Protein AF-A0A6N4ST85-F1 (afdb_monomer_lite)

pLDDT: mean 82.93, std 18.34, range [25.67, 97.38]

Structure (mmCIF, N/CA/C/O backbone):
data_AF-A0A6N4ST85-F1
#
_entry.id   AF-A0A6N4ST85-F1
#
loop_
_atom_site.group_PDB
_atom_site.id
_atom_site.type_symbol
_atom_site.label_atom_id
_atom_site.label_alt_id
_atom_site.label_comp_id
_atom_site.label_asym_id
_atom_site.label_entity_id
_atom_site.label_seq_id
_atom_site.pdbx_PDB_ins_code
_atom_site.Cartn_x
_atom_site.Cartn_y
_atom_site.Cartn_z
_atom_site.occupancy
_atom_site.B_iso_or_equiv
_atom_site.auth_seq_id
_atom_site.auth_comp_id
_atom_site.auth_asym_id
_atom_site.auth_atom_id
_atom_site.pdbx_PDB_model_num
ATOM 1 N N . MET A 1 1 ? -12.600 -30.323 26.481 1.00 33.72 1 MET A N 1
ATOM 2 C CA . MET A 1 1 ? -11.666 -29.349 25.876 1.00 33.72 1 MET A CA 1
ATOM 3 C C . MET A 1 1 ? -12.163 -29.062 24.461 1.00 33.72 1 MET A C 1
ATOM 5 O O . MET A 1 1 ? -12.040 -29.925 23.605 1.00 33.72 1 MET A O 1
ATOM 9 N N . ARG A 1 2 ? -12.887 -27.956 24.243 1.00 25.67 2 ARG A N 1
ATOM 10 C CA . ARG A 1 2 ? -13.427 -27.593 22.919 1.00 25.67 2 ARG A CA 1
ATOM 11 C C . ARG A 1 2 ? -12.469 -26.594 22.277 1.00 25.67 2 ARG A C 1
ATOM 13 O O . ARG A 1 2 ? -12.297 -25.498 22.798 1.00 25.67 2 ARG A O 1
ATOM 20 N N . LEU A 1 3 ? -11.831 -27.007 21.186 1.00 27.95 3 LEU A N 1
ATOM 21 C CA . LEU A 1 3 ? -11.055 -26.135 20.311 1.00 27.95 3 LEU A CA 1
ATOM 22 C C . LEU A 1 3 ? -12.031 -25.174 19.626 1.00 27.95 3 LEU A C 1
ATOM 24 O O . LEU A 1 3 ? -12.864 -25.598 18.827 1.00 27.95 3 LEU A O 1
ATOM 28 N N . PHE A 1 4 ? -11.956 -23.887 19.959 1.00 30.92 4 PHE A N 1
ATOM 29 C CA . PHE A 1 4 ? -12.611 -22.849 19.174 1.00 30.92 4 PHE A CA 1
ATOM 30 C C . PHE A 1 4 ? -11.820 -22.668 17.878 1.00 30.92 4 PHE A C 1
ATOM 32 O O . PHE A 1 4 ? -10.761 -22.046 17.865 1.00 30.92 4 PHE A O 1
ATOM 39 N N . SER A 1 5 ? -12.332 -23.214 16.776 1.00 32.34 5 SER A N 1
ATOM 40 C CA . SER A 1 5 ? -11.943 -22.756 15.446 1.00 32.34 5 SER A CA 1
ATOM 41 C C . SER A 1 5 ? -12.609 -21.400 15.203 1.00 32.34 5 SER A C 1
ATOM 43 O O . SER A 1 5 ? -13.803 -21.336 14.898 1.00 32.34 5 SER A O 1
ATOM 45 N N . ILE A 1 6 ? -11.859 -20.307 15.339 1.00 33.91 6 ILE A N 1
ATOM 46 C CA . ILE A 1 6 ? -12.287 -19.001 14.824 1.00 33.91 6 ILE A CA 1
ATOM 47 C C . ILE A 1 6 ? -12.145 -19.066 13.299 1.00 33.91 6 ILE A C 1
ATOM 49 O O . ILE A 1 6 ? -11.073 -18.882 12.724 1.00 33.91 6 ILE A O 1
ATOM 53 N N . GLY A 1 7 ? -13.246 -19.438 12.651 1.00 33.66 7 GLY A N 1
ATOM 54 C CA . GLY A 1 7 ? -13.366 -19.558 11.207 1.00 33.66 7 GLY A CA 1
ATOM 55 C C . GLY A 1 7 ? -13.320 -18.201 10.506 1.00 33.66 7 GLY A C 1
ATOM 56 O O . GLY A 1 7 ? -14.289 -17.452 10.505 1.00 33.66 7 GLY A O 1
ATOM 57 N N . SER A 1 8 ? -12.177 -17.933 9.875 1.00 46.97 8 SER A N 1
ATOM 58 C CA . SER A 1 8 ? -12.033 -17.605 8.448 1.00 46.97 8 SER A CA 1
ATOM 59 C C . SER A 1 8 ? -13.046 -16.659 7.776 1.00 46.97 8 SER A C 1
ATOM 61 O O . SER A 1 8 ? -14.150 -17.062 7.405 1.00 46.97 8 SER A O 1
ATOM 63 N N . LYS A 1 9 ? -12.550 -15.485 7.361 1.00 40.75 9 LYS A N 1
ATOM 64 C CA . LYS A 1 9 ? -12.702 -15.005 5.972 1.00 40.75 9 LYS A CA 1
ATOM 65 C C . LYS A 1 9 ? -11.613 -13.974 5.643 1.00 40.75 9 LYS A C 1
ATOM 67 O O . LYS A 1 9 ? -11.819 -12.770 5.763 1.00 40.75 9 LYS A O 1
ATOM 72 N N . GLN A 1 10 ? -10.447 -14.468 5.215 1.00 42.53 10 GLN A N 1
ATOM 73 C CA . GLN A 1 10 ? -9.440 -13.666 4.511 1.00 42.53 10 GLN A CA 1
ATOM 74 C C . GLN A 1 10 ? -10.113 -12.991 3.308 1.00 42.53 10 GLN A C 1
ATOM 76 O O . GLN A 1 10 ? -10.527 -13.665 2.361 1.00 42.53 10 GLN A O 1
ATOM 81 N N . LYS A 1 11 ? -1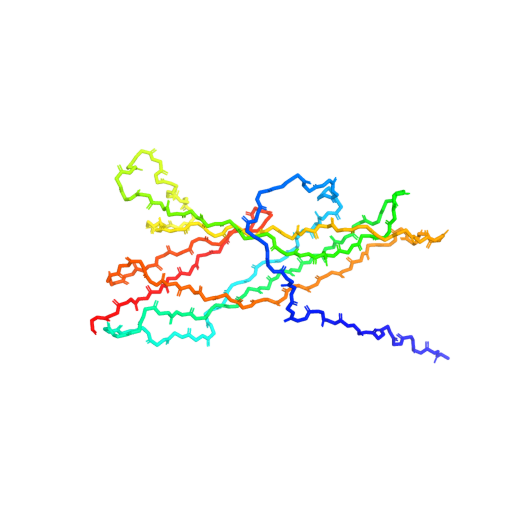0.267 -11.665 3.342 1.00 49.28 11 LYS A N 1
ATOM 82 C CA . LYS A 1 11 ? -10.736 -10.902 2.181 1.00 49.28 11 LYS A CA 1
ATOM 83 C C . LYS A 1 11 ? -9.558 -10.702 1.231 1.00 49.28 11 LYS A C 1
ATOM 85 O O . LYS A 1 11 ? -8.684 -9.883 1.477 1.00 49.28 11 LYS A O 1
ATOM 90 N N . LYS A 1 12 ? -9.561 -11.476 0.146 1.00 62.84 12 LYS A N 1
ATOM 91 C CA . LYS A 1 12 ? -8.473 -11.591 -0.838 1.00 62.84 12 LYS A CA 1
ATOM 92 C C . LYS A 1 12 ? -8.505 -10.583 -1.998 1.00 62.84 12 LYS A C 1
ATOM 94 O O . LYS A 1 12 ? -7.790 -10.802 -2.958 1.00 62.84 12 LYS A O 1
ATOM 99 N N . ASN A 1 13 ? -9.341 -9.547 -1.941 1.00 75.56 13 ASN A N 1
ATOM 100 C CA . ASN A 1 13 ? -9.349 -8.406 -2.868 1.00 75.56 13 ASN A CA 1
ATOM 101 C C . ASN A 1 13 ? -10.312 -7.356 -2.302 1.00 75.56 13 ASN A C 1
ATOM 103 O O . ASN A 1 13 ? -11.532 -7.529 -2.362 1.00 75.56 13 ASN A O 1
ATOM 107 N N . LEU A 1 14 ? -9.785 -6.300 -1.687 1.00 87.69 14 LEU A N 1
ATOM 108 C CA . LEU A 1 14 ? -10.599 -5.167 -1.249 1.00 87.69 14 LEU A CA 1
ATOM 109 C C . LEU A 1 14 ? -10.812 -4.186 -2.404 1.00 87.69 14 LEU A C 1
ATOM 111 O O . LEU A 1 14 ? -9.909 -4.020 -3.228 1.00 87.69 14 LEU A O 1
ATOM 115 N N . PRO A 1 15 ? -11.969 -3.502 -2.462 1.00 91.38 15 PRO A N 1
ATOM 116 C CA . PRO A 1 15 ? -12.195 -2.484 -3.474 1.00 91.38 15 PRO A CA 1
ATOM 117 C C . PRO A 1 15 ? -11.134 -1.386 -3.364 1.00 91.38 15 PRO A C 1
ATOM 119 O O . PRO A 1 15 ? -10.788 -0.942 -2.265 1.00 91.38 15 PRO A O 1
ATOM 122 N N . VAL A 1 16 ? -10.631 -0.960 -4.520 1.00 89.31 16 VAL A N 1
ATOM 123 C CA . VAL A 1 16 ? -9.684 0.147 -4.642 1.00 89.31 16 VAL A CA 1
ATOM 124 C C . VAL A 1 16 ? -10.445 1.413 -5.013 1.00 89.31 16 VAL A C 1
ATOM 126 O O . VAL A 1 16 ? -11.315 1.389 -5.883 1.00 89.31 16 VAL A O 1
ATOM 129 N N . VAL A 1 17 ? -10.122 2.520 -4.352 1.00 92.88 17 VAL A N 1
ATOM 130 C CA . VAL A 1 17 ? -10.679 3.841 -4.653 1.00 92.88 17 VAL A CA 1
ATOM 131 C C . VAL A 1 17 ? -9.560 4.833 -4.954 1.00 92.88 17 VAL A C 1
ATOM 133 O O . VAL A 1 17 ? -8.530 4.826 -4.293 1.00 92.88 17 VAL A O 1
ATOM 136 N N . TYR A 1 18 ? -9.786 5.713 -5.926 1.00 90.44 18 TYR A N 1
ATOM 137 C CA . TYR A 1 18 ? -8.840 6.770 -6.327 1.00 90.44 18 TYR A CA 1
ATOM 138 C C . TYR A 1 18 ? -9.346 8.176 -5.968 1.00 90.44 18 TYR A C 1
ATOM 140 O O . TYR A 1 18 ? -8.756 9.186 -6.338 1.00 90.44 18 TYR A O 1
ATOM 148 N N . LYS A 1 19 ? -10.506 8.254 -5.304 1.00 88.06 19 LYS A N 1
ATOM 149 C CA . LYS A 1 19 ? -11.128 9.522 -4.924 1.00 88.06 19 LYS A CA 1
ATOM 150 C C . LYS A 1 19 ? -10.487 10.049 -3.647 1.00 88.06 19 LYS A C 1
ATOM 152 O O . LYS A 1 19 ? -10.444 9.333 -2.648 1.00 88.06 19 LYS A O 1
ATOM 157 N N . LEU A 1 20 ? -10.114 11.325 -3.668 1.00 80.69 20 LEU A N 1
ATOM 158 C CA . LEU A 1 20 ? -9.741 12.061 -2.466 1.00 80.69 20 LEU A CA 1
ATOM 159 C C . LEU A 1 20 ? -10.910 12.074 -1.475 1.00 80.69 20 LEU A C 1
ATOM 161 O O . LEU A 1 20 ? -12.070 12.226 -1.863 1.00 80.69 20 LEU A O 1
ATOM 165 N N . GLY A 1 21 ? -10.601 11.929 -0.191 1.00 77.38 21 GLY A N 1
ATOM 166 C CA . GLY A 1 21 ? -11.608 11.923 0.858 1.00 77.38 21 GLY A CA 1
ATOM 167 C C . GLY A 1 21 ? -11.002 12.035 2.247 1.00 77.38 21 GLY A C 1
ATOM 168 O O . GLY A 1 21 ? -9.834 11.710 2.467 1.00 77.38 21 GLY A O 1
ATOM 169 N N . TRP A 1 22 ? -11.820 12.505 3.189 1.00 77.81 22 TRP A N 1
ATOM 170 C CA . TRP A 1 22 ? -11.472 12.527 4.602 1.00 77.81 22 TRP A CA 1
ATOM 171 C C . TRP A 1 22 ? -11.922 11.221 5.256 1.00 77.81 22 TRP A C 1
ATOM 173 O O . TRP A 1 22 ? -13.115 10.955 5.398 1.00 77.81 22 TRP A O 1
ATOM 183 N N . TRP A 1 23 ? -10.969 10.387 5.661 1.00 87.62 23 TRP A N 1
ATOM 184 C CA . TRP A 1 23 ? -11.260 9.098 6.286 1.00 87.62 23 TRP A CA 1
ATOM 185 C C . TRP A 1 23 ? -11.309 9.263 7.811 1.00 87.62 23 TRP A C 1
ATOM 187 O O . TRP A 1 23 ? -10.276 9.336 8.474 1.00 87.62 23 TRP A O 1
ATOM 197 N N . ALA A 1 24 ? -12.514 9.350 8.378 1.00 82.25 24 ALA A N 1
ATOM 198 C CA . ALA A 1 24 ? -12.729 9.778 9.766 1.00 82.25 24 ALA A CA 1
ATOM 199 C C . ALA A 1 24 ? -12.138 8.844 10.844 1.00 82.25 24 ALA A C 1
ATOM 201 O O . ALA A 1 24 ? -11.848 9.291 11.952 1.00 82.25 24 ALA A O 1
ATOM 202 N N . HIS A 1 25 ? -11.924 7.564 10.530 1.00 89.50 25 HIS A N 1
ATOM 203 C CA . HIS A 1 25 ? -11.612 6.526 11.525 1.00 89.50 25 HIS A CA 1
ATOM 204 C C . HIS A 1 25 ? -10.181 5.979 11.439 1.00 89.50 25 HIS A C 1
ATOM 206 O O . HIS A 1 25 ? -9.869 4.943 12.018 1.00 89.50 25 HIS A O 1
ATOM 212 N N . GLN A 1 26 ? -9.277 6.684 10.753 1.00 89.81 26 GLN A N 1
ATOM 213 C CA . GLN A 1 26 ? -7.907 6.201 10.525 1.00 89.81 26 GLN A CA 1
ATOM 214 C C . GLN A 1 26 ? -7.059 6.072 11.788 1.00 89.81 26 GLN A C 1
ATOM 216 O O . GLN A 1 26 ? -6.096 5.316 11.802 1.00 89.81 26 GLN A O 1
ATOM 221 N N . LYS A 1 27 ? -7.431 6.754 12.875 1.00 90.56 27 LYS A N 1
ATOM 222 C CA . LYS A 1 27 ? -6.747 6.615 14.170 1.00 90.56 27 LYS A CA 1
ATOM 223 C C . LYS A 1 27 ? -6.865 5.206 14.766 1.00 90.56 27 LYS A C 1
ATOM 225 O O . LYS A 1 27 ? -6.085 4.865 15.644 1.00 90.56 27 LYS A O 1
ATOM 230 N N . MET A 1 28 ? -7.825 4.402 14.300 1.00 92.44 28 MET A N 1
ATOM 231 C CA . MET A 1 28 ? -8.013 3.013 14.730 1.00 92.44 28 MET A CA 1
ATOM 232 C C . MET A 1 28 ? -7.095 2.030 13.998 1.00 92.44 28 MET A C 1
ATOM 234 O O . MET A 1 28 ? -7.095 0.851 14.340 1.00 92.44 28 MET A O 1
ATOM 238 N N . LEU A 1 29 ? -6.372 2.480 12.969 1.00 94.94 29 LEU A N 1
ATOM 239 C CA . LEU A 1 29 ? -5.552 1.643 12.103 1.00 94.94 29 LEU A CA 1
ATOM 240 C C . LEU A 1 29 ? -4.099 1.620 12.576 1.00 94.94 29 LEU A C 1
ATOM 242 O O . LEU A 1 29 ? -3.431 2.650 12.609 1.00 94.94 29 LEU A O 1
ATOM 246 N N . GLU A 1 30 ? -3.584 0.423 12.822 1.00 95.69 30 GLU A N 1
ATOM 247 C CA . GLU A 1 30 ? -2.160 0.175 13.019 1.00 95.69 30 GLU A CA 1
ATOM 248 C C . GLU A 1 30 ? -1.679 -0.785 11.927 1.00 95.69 30 GLU A C 1
ATOM 250 O O . GLU A 1 30 ? -2.172 -1.906 11.824 1.00 95.69 30 GLU A O 1
ATOM 255 N N . VAL A 1 31 ? -0.732 -0.359 11.090 1.00 96.62 31 VAL A N 1
ATOM 256 C CA . VAL A 1 31 ? -0.112 -1.229 10.077 1.00 96.62 31 VAL A CA 1
ATOM 257 C C . VAL A 1 31 ? 1.174 -1.802 10.656 1.00 96.62 31 VAL A C 1
ATOM 259 O O . VAL A 1 31 ? 2.069 -1.049 11.028 1.00 96.62 31 VAL A O 1
ATOM 262 N N . SER A 1 32 ? 1.275 -3.128 10.701 1.00 96.44 32 SER A N 1
ATOM 263 C CA . SER A 1 32 ? 2.448 -3.835 11.222 1.00 96.44 32 SER A CA 1
ATOM 264 C C . SER A 1 32 ? 3.379 -4.327 10.118 1.00 96.44 32 SER A C 1
ATOM 266 O O . SER A 1 32 ? 4.591 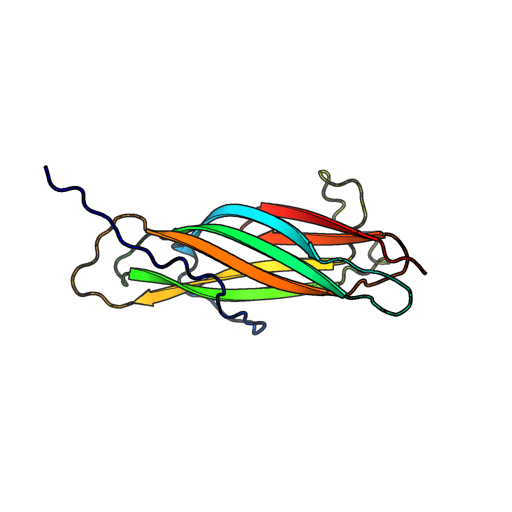-4.375 10.315 1.00 96.44 32 SER A O 1
ATOM 268 N N . SER A 1 33 ? 2.840 -4.682 8.947 1.00 97.06 33 SER A N 1
ATOM 269 C CA . SER A 1 33 ? 3.655 -5.111 7.814 1.00 97.06 33 SER A CA 1
ATOM 270 C C . SER A 1 33 ? 3.121 -4.616 6.478 1.00 97.06 33 SER A C 1
ATOM 272 O O . SER A 1 33 ? 1.915 -4.459 6.263 1.00 97.06 33 SER A O 1
ATOM 274 N N . PHE A 1 34 ? 4.065 -4.376 5.571 1.00 97.38 34 PHE A N 1
ATOM 275 C CA . PHE A 1 34 ? 3.790 -4.003 4.199 1.00 97.38 34 PHE A CA 1
ATOM 276 C C . PHE A 1 34 ? 4.798 -4.661 3.256 1.00 97.38 34 PHE A C 1
ATOM 278 O O . PHE A 1 34 ? 6.015 -4.482 3.385 1.00 97.38 34 PHE A O 1
ATOM 285 N N . GLU A 1 35 ? 4.275 -5.432 2.310 1.00 97.12 35 GLU A N 1
ATOM 286 C CA . GLU A 1 35 ? 5.040 -6.192 1.327 1.00 97.12 35 GLU A CA 1
ATOM 287 C C . GLU A 1 35 ? 4.524 -5.900 -0.078 1.00 97.12 35 GLU A C 1
ATOM 289 O O . GLU A 1 35 ? 3.323 -5.722 -0.292 1.00 97.12 35 GLU A O 1
ATOM 294 N N . VAL A 1 36 ? 5.446 -5.866 -1.037 1.00 96.88 36 VAL A N 1
ATOM 295 C CA . VAL A 1 36 ? 5.153 -5.681 -2.458 1.00 96.88 36 VAL A CA 1
ATOM 296 C C . VAL A 1 36 ? 5.973 -6.695 -3.236 1.00 96.88 36 VAL A C 1
ATOM 298 O O . VAL A 1 36 ? 7.172 -6.843 -3.008 1.00 96.88 36 VAL A O 1
ATOM 301 N N . THR A 1 37 ? 5.329 -7.406 -4.152 1.00 97.12 37 THR A N 1
ATOM 302 C CA . THR A 1 37 ? 5.952 -8.458 -4.954 1.00 97.12 37 THR A CA 1
ATOM 303 C C . THR A 1 37 ? 5.515 -8.323 -6.403 1.00 97.12 37 THR A C 1
ATOM 305 O O . THR A 1 37 ? 4.334 -8.138 -6.692 1.00 97.12 37 THR A O 1
ATOM 308 N N . VAL A 1 38 ? 6.457 -8.450 -7.333 1.00 96.19 38 VAL A N 1
ATOM 309 C CA . VAL A 1 38 ? 6.146 -8.552 -8.762 1.00 96.19 38 VAL A CA 1
ATOM 310 C C . VAL A 1 38 ? 5.697 -9.984 -9.039 1.00 96.19 38 VAL A C 1
ATOM 312 O O . VAL A 1 38 ? 6.488 -10.911 -8.896 1.00 96.19 38 VAL A O 1
ATOM 315 N N . ILE A 1 39 ? 4.427 -10.179 -9.399 1.00 95.19 39 ILE A N 1
ATOM 316 C CA . ILE A 1 39 ? 3.862 -11.523 -9.621 1.00 95.19 39 ILE A CA 1
ATOM 317 C C . ILE A 1 39 ? 3.823 -11.911 -11.099 1.00 95.19 39 ILE A C 1
ATOM 319 O O . ILE A 1 39 ? 3.855 -13.095 -11.425 1.00 95.19 39 ILE A O 1
ATOM 323 N N . LYS A 1 40 ? 3.784 -10.929 -12.005 1.00 91.88 40 LYS A N 1
ATOM 324 C CA . LYS A 1 40 ? 3.911 -11.145 -13.448 1.00 91.88 40 LYS A CA 1
ATOM 325 C C . LYS A 1 40 ? 4.603 -9.947 -14.080 1.00 91.88 40 LYS A C 1
ATOM 327 O O . LYS A 1 40 ? 4.155 -8.820 -13.917 1.00 91.88 40 LYS A O 1
ATOM 332 N N . SER A 1 41 ? 5.665 -10.193 -14.833 1.00 89.88 41 SER A N 1
ATOM 333 C CA . SER A 1 41 ? 6.365 -9.168 -15.604 1.00 89.88 41 SER A CA 1
ATOM 334 C C . SER A 1 41 ? 6.854 -9.806 -16.897 1.00 89.88 41 SER A C 1
ATOM 336 O O . SER A 1 41 ? 7.640 -10.747 -16.862 1.00 89.88 41 SER A O 1
ATOM 338 N N . GLN A 1 42 ? 6.332 -9.344 -18.030 1.00 86.56 42 GLN A N 1
ATOM 339 C CA . GLN A 1 42 ? 6.744 -9.780 -19.371 1.00 86.56 42 GLN A CA 1
ATOM 340 C C . GLN A 1 42 ? 7.016 -8.541 -20.221 1.00 86.56 42 GLN A C 1
ATOM 342 O O . GLN A 1 42 ? 6.415 -8.360 -21.279 1.00 86.56 42 GLN A O 1
ATOM 347 N N . LEU A 1 43 ? 7.842 -7.646 -19.685 1.00 89.06 43 LEU A N 1
ATOM 348 C CA . LEU A 1 43 ? 8.126 -6.355 -20.292 1.00 89.06 43 LEU A CA 1
ATOM 349 C C . LEU A 1 43 ? 8.984 -6.530 -21.548 1.00 89.06 43 LEU A C 1
ATOM 351 O O . LEU A 1 43 ? 10.017 -7.191 -21.506 1.00 89.06 43 LEU A O 1
ATOM 355 N N . ASN A 1 44 ? 8.522 -5.970 -22.661 1.00 88.38 44 ASN A N 1
ATOM 356 C CA . ASN A 1 44 ? 9.183 -5.975 -23.968 1.00 88.38 44 ASN A CA 1
ATOM 357 C C . ASN A 1 44 ? 8.625 -4.832 -24.833 1.00 88.38 44 ASN A C 1
ATOM 359 O O . ASN A 1 44 ? 7.743 -4.101 -24.380 1.00 88.38 44 ASN A O 1
ATOM 363 N N . LEU A 1 45 ? 9.066 -4.715 -26.092 1.00 85.50 45 LEU A N 1
ATOM 364 C CA . LEU A 1 45 ? 8.609 -3.675 -27.024 1.00 85.50 45 LEU A CA 1
ATOM 365 C C . LEU A 1 45 ? 7.091 -3.437 -27.040 1.00 85.50 45 LEU A C 1
ATOM 367 O O . LEU A 1 45 ? 6.642 -2.299 -27.140 1.00 85.50 45 LEU A O 1
ATOM 371 N N . LEU A 1 46 ? 6.311 -4.519 -26.976 1.00 89.00 46 LEU A N 1
ATOM 372 C CA . LEU A 1 46 ? 4.861 -4.525 -27.168 1.00 89.00 46 LEU A CA 1
ATOM 373 C C . LEU A 1 46 ? 4.082 -4.625 -25.852 1.00 89.00 46 LEU A C 1
ATOM 375 O O . LEU A 1 46 ? 2.869 -4.421 -25.843 1.00 89.00 46 LEU A O 1
ATOM 379 N N . ASN A 1 47 ? 4.753 -4.937 -24.742 1.00 88.75 47 ASN A N 1
ATOM 380 C CA . ASN A 1 47 ? 4.134 -5.057 -23.431 1.00 88.75 47 ASN A CA 1
ATOM 381 C C . ASN A 1 47 ? 4.885 -4.221 -22.394 1.00 88.75 47 ASN A C 1
ATOM 383 O O . ASN A 1 47 ? 6.022 -4.520 -22.042 1.00 88.75 47 ASN A O 1
ATOM 387 N N . SER A 1 48 ? 4.208 -3.206 -21.864 1.00 91.75 48 SER A N 1
ATOM 388 C CA . SER A 1 48 ? 4.713 -2.341 -20.795 1.00 91.75 48 SER A CA 1
ATOM 389 C C . SER A 1 48 ? 4.023 -2.577 -19.451 1.00 91.75 48 SER A C 1
ATOM 391 O O . SER A 1 48 ? 4.210 -1.787 -18.531 1.00 91.75 48 SER A O 1
ATOM 393 N N . ILE A 1 49 ? 3.200 -3.625 -19.324 1.00 94.69 49 ILE A N 1
ATOM 394 C CA . ILE A 1 49 ? 2.406 -3.888 -18.121 1.00 94.69 49 ILE A CA 1
ATOM 395 C C . ILE A 1 49 ? 3.036 -5.013 -17.302 1.00 94.69 49 ILE A C 1
ATOM 397 O O . ILE A 1 49 ? 3.260 -6.125 -17.793 1.00 94.69 49 ILE A O 1
ATOM 401 N N . SER A 1 50 ? 3.211 -4.735 -16.015 1.00 94.81 50 SER A N 1
ATOM 402 C CA . SER A 1 50 ? 3.487 -5.729 -14.985 1.00 94.81 50 SER A CA 1
ATOM 403 C C . SER A 1 50 ? 2.324 -5.806 -14.004 1.00 94.81 50 SER A C 1
ATOM 405 O O . SER A 1 50 ? 1.606 -4.834 -13.780 1.00 94.81 50 SER A O 1
ATOM 407 N N . VAL A 1 51 ? 2.146 -6.973 -13.399 1.00 95.44 51 VAL A N 1
ATOM 408 C CA . VAL A 1 51 ? 1.203 -7.188 -12.306 1.00 95.44 51 VAL A CA 1
ATOM 409 C C . VAL A 1 51 ? 2.001 -7.300 -11.022 1.00 95.44 51 VAL A C 1
ATOM 411 O O . VAL A 1 51 ? 2.895 -8.147 -10.890 1.00 95.44 51 VAL A O 1
ATOM 414 N N . ILE A 1 52 ? 1.665 -6.448 -10.067 1.00 95.81 52 ILE A N 1
ATOM 415 C CA . ILE A 1 52 ? 2.231 -6.476 -8.728 1.00 95.81 52 ILE A CA 1
ATOM 416 C C . ILE A 1 52 ? 1.162 -6.906 -7.731 1.00 95.81 52 ILE A C 1
ATOM 418 O O . ILE A 1 52 ? -0.022 -6.623 -7.899 1.00 95.81 52 ILE A O 1
ATOM 422 N N . ARG A 1 53 ? 1.589 -7.588 -6.677 1.00 96.50 53 ARG A N 1
ATOM 423 C CA . ARG A 1 53 ? 0.773 -7.897 -5.510 1.00 96.50 53 ARG A CA 1
ATOM 424 C C . ARG A 1 53 ? 1.315 -7.111 -4.340 1.00 96.50 53 ARG A C 1
ATOM 426 O O . ARG A 1 53 ? 2.524 -7.108 -4.119 1.00 96.50 53 ARG A O 1
ATOM 433 N N . TYR A 1 54 ? 0.427 -6.506 -3.570 1.00 96.56 54 TYR A N 1
ATOM 434 C CA . TYR A 1 54 ? 0.794 -5.965 -2.274 1.00 96.56 54 TYR A CA 1
ATOM 435 C C . TYR A 1 54 ? 0.011 -6.647 -1.160 1.00 96.56 54 TYR A C 1
ATOM 437 O O . TYR A 1 54 ? -1.145 -7.046 -1.337 1.00 96.56 54 TYR A O 1
ATOM 445 N N . VAL A 1 55 ? 0.666 -6.771 -0.009 1.00 97.25 55 VAL A N 1
ATOM 446 C CA . VAL A 1 55 ? 0.093 -7.325 1.213 1.00 97.25 55 VAL A CA 1
ATOM 447 C C . VAL A 1 55 ? 0.264 -6.309 2.333 1.00 97.25 55 VAL A C 1
ATOM 449 O O . VAL A 1 55 ? 1.379 -5.871 2.611 1.00 97.25 55 VAL A O 1
ATOM 452 N N . VAL A 1 56 ? -0.843 -5.927 2.968 1.00 96.94 56 VAL A N 1
ATOM 453 C CA . VAL A 1 56 ? -0.847 -5.055 4.152 1.00 96.94 56 VAL A CA 1
ATOM 454 C C . VAL A 1 56 ? -1.427 -5.841 5.314 1.00 96.94 56 VAL A C 1
ATOM 456 O O . VAL A 1 56 ? -2.538 -6.364 5.201 1.00 96.94 56 VAL A O 1
ATOM 459 N N . LYS A 1 57 ? -0.702 -5.906 6.430 1.00 97.06 57 LYS A N 1
ATOM 460 C CA . LYS A 1 57 ? -1.186 -6.532 7.665 1.00 97.06 57 LYS A CA 1
ATOM 461 C C . LYS A 1 57 ? -1.133 -5.546 8.811 1.00 97.06 57 LYS A C 1
ATOM 463 O O . LYS A 1 57 ? -0.331 -4.609 8.812 1.00 97.06 57 LYS A O 1
ATOM 468 N N . GLY A 1 58 ? -1.992 -5.769 9.790 1.00 96.56 58 GLY A N 1
ATOM 469 C CA . GLY A 1 58 ? -2.057 -4.896 10.941 1.00 96.56 58 GLY A CA 1
ATOM 470 C C . GLY A 1 58 ? -3.204 -5.220 11.871 1.00 96.56 58 GLY A C 1
ATOM 471 O O . GLY A 1 58 ? -3.776 -6.313 11.842 1.00 96.56 58 GLY A O 1
ATOM 472 N N . TRP A 1 59 ? -3.534 -4.227 12.681 1.00 96.38 59 TRP A N 1
ATOM 473 C CA . TRP A 1 59 ? -4.546 -4.301 13.714 1.00 96.38 59 TRP A CA 1
ATOM 474 C C . TRP A 1 59 ? -5.506 -3.126 13.596 1.00 96.38 59 TRP A C 1
ATOM 476 O O . TRP A 1 59 ? -5.131 -2.013 13.226 1.00 96.38 59 TRP A O 1
ATOM 486 N N . LEU A 1 60 ? -6.760 -3.394 13.928 1.00 95.06 60 LEU A N 1
ATOM 487 C CA . LEU A 1 60 ? -7.782 -2.390 14.137 1.00 95.06 60 LEU A CA 1
ATOM 488 C C . LEU A 1 60 ? -8.136 -2.361 15.615 1.00 95.06 60 LEU A C 1
ATOM 490 O O . LEU A 1 60 ? -8.400 -3.406 16.210 1.00 95.06 60 LEU A O 1
ATOM 494 N N . GLN A 1 61 ? -8.140 -1.170 16.199 1.00 93.75 61 GLN A N 1
ATOM 495 C CA . GLN A 1 61 ? -8.535 -0.957 17.585 1.00 93.75 61 GLN A CA 1
ATOM 496 C C . GLN A 1 61 ? -10.001 -0.510 17.627 1.00 93.75 61 GLN A C 1
ATOM 498 O O . GLN A 1 61 ? -10.291 0.596 17.166 1.00 93.75 61 GLN A O 1
ATOM 503 N N . PRO A 1 62 ? -10.926 -1.324 18.169 1.00 90.00 62 PRO A N 1
ATOM 504 C CA . PRO A 1 62 ? -12.294 -0.880 18.386 1.00 90.00 62 PRO A CA 1
ATOM 505 C C . PRO A 1 62 ? -12.353 0.280 19.369 1.00 90.00 62 PRO A C 1
ATOM 507 O O . PRO A 1 62 ? -11.553 0.354 20.310 1.00 90.00 62 PRO A O 1
ATOM 510 N N . ASP A 1 63 ? -13.333 1.154 19.171 1.00 82.81 63 ASP A N 1
ATOM 511 C CA . ASP A 1 63 ? -13.619 2.266 20.067 1.00 82.81 63 ASP A CA 1
ATOM 512 C C . ASP A 1 63 ? -15.117 2.366 20.391 1.00 82.81 63 ASP A C 1
ATOM 514 O O . ASP A 1 63 ? -15.895 1.455 20.110 1.00 82.81 63 ASP A O 1
ATOM 518 N N . SER A 1 64 ? -15.530 3.458 21.040 1.00 81.31 64 SER A N 1
ATOM 519 C CA . SER A 1 64 ? -16.927 3.672 21.433 1.00 81.31 64 SER A CA 1
ATOM 520 C C . SER A 1 64 ? -17.899 3.811 20.260 1.00 81.31 64 SER A C 1
ATOM 522 O O . SER A 1 64 ? -19.104 3.708 20.481 1.00 81.31 64 SER A O 1
ATOM 524 N N . PHE A 1 65 ? -17.419 4.073 19.041 1.00 80.56 65 PHE A N 1
ATOM 525 C CA . PHE A 1 65 ? -18.277 4.279 17.876 1.00 80.56 65 PHE A CA 1
ATOM 526 C C . PHE A 1 65 ? -18.655 2.968 17.183 1.00 80.56 65 PHE A C 1
ATOM 528 O O . PHE A 1 65 ? -19.673 2.933 16.495 1.00 80.56 65 PHE A O 1
ATOM 535 N N . GLY A 1 66 ? -17.901 1.882 17.379 1.00 87.12 66 GLY A N 1
ATOM 536 C CA . GLY A 1 66 ? -18.287 0.558 16.895 1.00 87.12 66 GLY A CA 1
ATOM 537 C C . GLY A 1 66 ? -17.112 -0.343 16.542 1.00 87.12 66 GLY A C 1
ATOM 538 O O . GLY A 1 66 ? -15.961 -0.085 16.889 1.00 87.12 66 GLY A O 1
ATOM 539 N N . MET A 1 67 ? -17.426 -1.420 15.822 1.00 90.88 67 MET A N 1
ATOM 540 C CA . MET A 1 67 ? -16.435 -2.383 15.356 1.00 90.88 67 MET A CA 1
ATOM 541 C C . MET A 1 67 ? -15.791 -1.927 14.042 1.00 90.88 67 MET A C 1
ATOM 543 O O . MET A 1 67 ? -16.490 -1.823 13.023 1.00 90.88 67 MET A O 1
ATOM 547 N N . PRO A 1 68 ? -14.473 -1.667 14.026 1.00 93.38 68 PRO A N 1
ATOM 548 C CA . PRO A 1 68 ? -13.770 -1.235 12.833 1.00 93.38 68 PRO A CA 1
ATOM 549 C C . PRO A 1 68 ? -13.556 -2.400 11.866 1.00 93.38 68 PRO A C 1
ATOM 551 O O . PRO A 1 68 ? -13.339 -3.548 12.254 1.00 93.38 68 PRO A O 1
ATOM 554 N N . TYR A 1 69 ? -13.563 -2.094 10.575 1.00 93.12 69 TYR A N 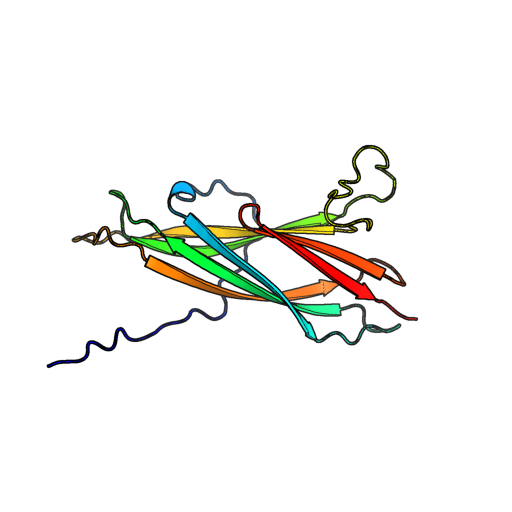1
ATOM 555 C CA . TYR A 1 69 ? -13.170 -3.021 9.519 1.00 93.12 69 TYR A CA 1
ATOM 556 C C . TYR A 1 69 ? -12.516 -2.261 8.366 1.00 93.12 69 TYR A C 1
ATOM 558 O O . TYR A 1 69 ? -12.788 -1.079 8.156 1.00 93.12 69 TYR A O 1
ATOM 566 N N . ILE A 1 70 ? -11.690 -2.942 7.567 1.00 94.56 70 ILE A N 1
ATOM 567 C CA . ILE A 1 70 ? -11.187 -2.338 6.331 1.00 94.56 70 ILE A CA 1
ATOM 568 C C . ILE A 1 70 ? -12.287 -2.378 5.266 1.00 94.56 70 ILE A C 1
ATOM 570 O O . ILE A 1 70 ? -12.713 -3.450 4.821 1.00 94.56 70 ILE A O 1
ATOM 574 N N . GLN A 1 71 ? -12.745 -1.197 4.867 1.00 93.88 71 GLN A N 1
ATOM 575 C CA . GLN A 1 71 ? -13.785 -1.005 3.864 1.00 93.88 71 GLN A CA 1
ATOM 576 C C . GLN A 1 71 ? -13.223 -1.086 2.442 1.00 93.88 71 GLN A C 1
ATOM 578 O O . GLN A 1 71 ? -13.801 -1.754 1.587 1.00 93.88 71 GLN A O 1
ATOM 583 N N . ALA A 1 72 ? -12.107 -0.403 2.198 1.00 94.50 72 ALA A N 1
ATOM 584 C CA . ALA A 1 72 ? -11.483 -0.248 0.888 1.00 94.50 72 ALA A CA 1
ATOM 585 C C . ALA A 1 72 ? -9.994 0.086 1.049 1.00 94.50 72 ALA A C 1
ATOM 587 O O . ALA A 1 72 ? -9.516 0.295 2.165 1.00 94.50 72 ALA A O 1
ATOM 588 N N . VAL A 1 73 ? -9.263 0.173 -0.060 1.00 94.94 73 VAL A N 1
ATOM 589 C CA . VAL A 1 73 ? -7.912 0.744 -0.095 1.00 94.94 73 VAL A CA 1
ATOM 590 C C . VAL A 1 73 ? -7.923 1.950 -1.019 1.00 94.94 73 VAL A C 1
ATOM 592 O O . VAL A 1 73 ? -8.303 1.838 -2.180 1.00 94.94 73 VAL A O 1
ATOM 595 N N . HIS A 1 74 ? -7.497 3.102 -0.519 1.00 95.06 74 HIS A N 1
ATOM 596 C CA . HIS A 1 74 ? -7.232 4.249 -1.372 1.00 95.06 74 HIS A CA 1
ATOM 597 C C . HIS A 1 74 ? -5.879 4.089 -2.064 1.00 95.06 74 HIS A C 1
ATOM 599 O O . HIS A 1 74 ? -4.878 3.809 -1.396 1.00 95.06 74 HIS A O 1
ATOM 605 N N . HIS A 1 75 ? -5.855 4.284 -3.379 1.00 94.06 75 HIS A N 1
ATOM 606 C CA . HIS A 1 75 ? -4.642 4.357 -4.190 1.00 94.06 75 HIS A CA 1
ATOM 607 C C . HIS A 1 75 ? -4.414 5.801 -4.616 1.00 94.06 75 HIS A C 1
ATOM 609 O O . HIS A 1 75 ? -5.287 6.426 -5.213 1.00 94.06 75 HIS A O 1
ATOM 615 N N . SER A 1 76 ? -3.228 6.316 -4.312 1.00 93.44 76 SER A N 1
ATOM 616 C CA . SER A 1 76 ? -2.738 7.589 -4.833 1.00 93.44 76 SER A CA 1
ATOM 617 C C . SER A 1 76 ? -1.470 7.336 -5.627 1.00 93.44 76 SER A C 1
ATOM 619 O O . SER A 1 76 ? -0.538 6.720 -5.111 1.00 93.44 76 SER A O 1
ATOM 621 N N . GLU A 1 77 ? -1.427 7.828 -6.857 1.00 92.75 77 GLU A N 1
ATOM 622 C CA . GLU A 1 77 ? -0.293 7.667 -7.760 1.00 92.75 77 GLU A CA 1
ATOM 623 C C . GLU A 1 77 ? 0.261 9.041 -8.113 1.00 92.75 77 GLU A C 1
ATOM 625 O O . GLU A 1 77 ? -0.486 9.964 -8.438 1.00 92.75 77 GLU A O 1
ATOM 630 N N . GLN A 1 78 ? 1.578 9.188 -8.028 1.00 90.56 78 GLN A N 1
ATOM 631 C CA . GLN A 1 78 ? 2.268 10.429 -8.346 1.00 90.56 78 GLN A CA 1
ATOM 632 C C . GLN A 1 78 ? 3.500 10.116 -9.182 1.00 90.56 78 GLN A C 1
ATOM 634 O O . GLN A 1 78 ? 4.387 9.391 -8.732 1.00 90.56 78 GLN A O 1
ATOM 639 N N . LEU A 1 79 ? 3.575 10.692 -10.380 1.00 89.12 79 LEU A N 1
ATOM 640 C CA . LEU A 1 79 ? 4.814 10.714 -11.149 1.00 89.12 79 LEU A CA 1
ATOM 641 C C . LEU A 1 79 ? 5.781 11.697 -10.491 1.00 89.12 79 LEU A C 1
ATOM 643 O O . LEU A 1 79 ? 5.393 12.796 -10.094 1.00 89.12 79 LEU A O 1
ATOM 647 N N . LYS A 1 80 ? 7.043 11.302 -10.372 1.00 82.31 80 LYS A N 1
ATOM 648 C CA . LYS A 1 80 ? 8.119 12.193 -9.945 1.00 82.31 80 LYS A CA 1
ATOM 649 C C . LYS A 1 80 ? 8.787 12.737 -11.206 1.00 82.31 80 LYS A C 1
ATOM 651 O O . LYS A 1 80 ? 9.286 11.969 -12.026 1.00 82.31 80 LYS A O 1
ATOM 656 N N . HIS A 1 81 ? 8.749 14.055 -11.396 1.00 62.34 81 HIS A N 1
ATOM 657 C CA . HIS A 1 81 ? 9.421 14.693 -12.525 1.00 62.34 81 HIS A CA 1
ATOM 658 C C . HIS A 1 81 ? 10.941 14.558 -12.371 1.00 62.34 81 HIS A C 1
ATOM 660 O O . HIS A 1 81 ? 11.501 14.917 -11.339 1.00 62.34 81 HIS A O 1
ATOM 666 N N . MET A 1 82 ? 11.624 14.085 -13.419 1.00 56.69 82 MET A N 1
ATOM 667 C CA . MET A 1 82 ? 13.090 13.951 -13.420 1.00 56.69 82 MET A CA 1
ATOM 668 C C . MET A 1 82 ? 13.833 15.290 -13.258 1.00 56.69 82 MET A C 1
ATOM 670 O O . MET A 1 82 ? 14.984 15.281 -12.834 1.00 56.69 82 MET A O 1
ATOM 674 N N . GLN A 1 83 ? 13.197 16.420 -13.592 1.00 50.66 83 GLN A N 1
ATOM 675 C CA . GLN A 1 83 ? 13.800 17.763 -13.581 1.00 50.66 83 GLN A CA 1
ATOM 676 C C . GLN A 1 83 ? 13.655 18.519 -12.253 1.00 50.66 83 GLN A C 1
ATOM 678 O O . GLN A 1 83 ? 14.287 19.561 -12.088 1.00 50.66 83 GLN A O 1
ATOM 683 N N . ASP A 1 84 ? 12.902 17.990 -11.285 1.00 46.91 84 ASP A N 1
ATOM 684 C CA . ASP A 1 84 ? 12.863 18.533 -9.924 1.00 46.91 84 ASP A CA 1
ATOM 685 C C . ASP A 1 84 ? 14.097 18.050 -9.138 1.00 46.91 84 ASP A C 1
ATOM 687 O O . ASP A 1 84 ? 14.017 17.360 -8.123 1.00 46.91 84 ASP A O 1
ATOM 691 N N . SER A 1 85 ? 15.288 18.398 -9.630 1.00 42.81 85 SER A N 1
ATOM 692 C CA . SER A 1 85 ? 16.592 17.997 -9.079 1.00 42.81 85 SER A CA 1
ATOM 693 C C . SER A 1 85 ? 16.866 18.546 -7.668 1.00 42.81 85 SER A C 1
ATOM 695 O O . SER A 1 85 ? 17.861 18.176 -7.056 1.00 42.81 85 SER A O 1
ATOM 697 N N . PHE A 1 86 ? 15.991 19.412 -7.145 1.00 42.25 86 PHE A N 1
ATOM 698 C CA . PHE A 1 86 ? 16.035 19.939 -5.774 1.00 42.25 86 PHE A CA 1
ATOM 699 C C . PHE A 1 86 ? 15.108 19.200 -4.792 1.00 42.25 86 PHE A C 1
ATOM 701 O O . PHE A 1 86 ? 15.181 19.446 -3.591 1.00 42.25 86 PHE A O 1
ATOM 708 N N . SER A 1 87 ? 14.243 18.300 -5.271 1.00 44.06 87 SER A N 1
ATOM 709 C CA . SER A 1 87 ? 13.279 17.555 -4.447 1.00 44.06 87 SER A CA 1
ATOM 710 C C . SER A 1 87 ? 13.125 16.096 -4.882 1.00 44.06 87 SER A C 1
ATOM 712 O O . SER A 1 87 ? 12.136 15.433 -4.542 1.00 44.06 87 SER A O 1
ATOM 714 N N . GLN A 1 88 ? 14.122 15.554 -5.591 1.00 49.84 88 GLN A N 1
ATOM 715 C CA . GLN A 1 88 ? 14.323 14.115 -5.568 1.00 49.84 88 GLN A CA 1
ATOM 716 C C . GLN A 1 88 ? 14.568 13.757 -4.105 1.00 49.84 88 GLN A C 1
ATOM 718 O O . GLN A 1 88 ? 15.644 13.997 -3.563 1.00 49.84 88 GLN A O 1
ATOM 723 N N . GLU A 1 89 ? 13.544 13.207 -3.454 1.00 50.53 89 GLU A N 1
ATOM 724 C CA . GLU A 1 89 ? 13.752 12.310 -2.331 1.00 50.53 89 GLU A CA 1
ATOM 725 C C . GLU A 1 89 ? 14.610 11.168 -2.892 1.00 50.53 89 GLU A C 1
ATOM 727 O O . GLU A 1 89 ? 14.106 10.127 -3.312 1.00 50.53 89 GLU A O 1
ATOM 732 N N . ILE A 1 90 ? 15.926 11.387 -2.947 1.00 52.28 90 ILE A N 1
ATOM 733 C CA . ILE A 1 90 ? 16.875 10.326 -2.688 1.00 52.28 90 ILE A CA 1
ATOM 734 C C . ILE A 1 90 ? 16.490 9.936 -1.274 1.00 52.28 90 ILE A C 1
ATOM 736 O O . ILE A 1 90 ? 16.877 10.589 -0.307 1.00 52.28 90 ILE A O 1
ATOM 740 N N . GLU A 1 91 ? 15.597 8.957 -1.139 1.00 52.19 91 GLU A N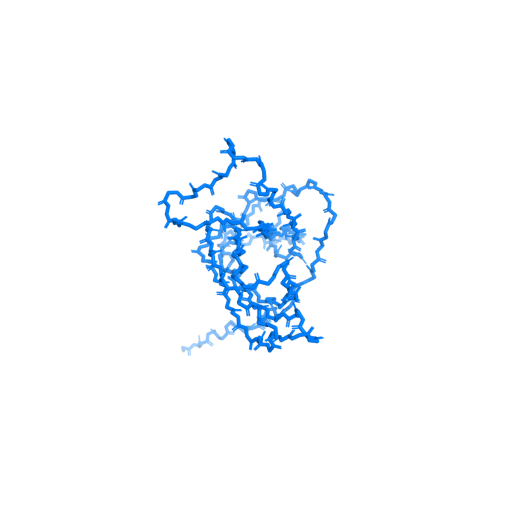 1
ATOM 741 C CA . GLU A 1 91 ? 15.496 8.296 0.143 1.00 52.19 91 GLU A CA 1
ATOM 742 C C . GLU A 1 91 ? 16.915 7.851 0.438 1.00 52.19 91 GLU A C 1
ATOM 744 O O . GLU A 1 91 ? 17.476 7.075 -0.323 1.00 52.19 91 GLU A O 1
ATOM 749 N N . GLU A 1 92 ? 17.526 8.378 1.495 1.00 50.94 92 GLU A N 1
ATOM 750 C CA . GLU A 1 92 ? 18.913 8.058 1.855 1.00 50.94 92 GLU A CA 1
ATOM 751 C C . GLU A 1 92 ? 19.120 6.532 1.982 1.00 50.94 92 GLU A C 1
ATOM 753 O O . GLU A 1 92 ? 20.230 6.022 1.879 1.00 50.94 92 GLU A O 1
ATOM 758 N N . THR A 1 93 ? 18.017 5.792 2.137 1.00 52.66 93 THR A N 1
ATOM 759 C CA . THR A 1 93 ? 17.906 4.332 2.119 1.00 52.66 93 THR A CA 1
ATOM 760 C C . THR A 1 93 ? 18.033 3.682 0.727 1.00 52.66 93 THR A C 1
ATOM 762 O O . THR A 1 93 ? 18.477 2.540 0.635 1.00 52.66 93 THR A O 1
ATOM 765 N N . PHE A 1 94 ? 17.657 4.361 -0.360 1.00 54.62 94 PHE A N 1
ATOM 766 C CA . PHE A 1 94 ? 17.666 3.852 -1.733 1.00 54.62 94 PHE A CA 1
ATOM 767 C C . PHE A 1 94 ? 18.392 4.846 -2.647 1.00 54.62 94 PHE A C 1
ATOM 769 O O . PHE A 1 94 ? 17.821 5.838 -3.086 1.00 54.62 94 PHE A O 1
ATOM 776 N N . SER A 1 95 ? 19.651 4.567 -2.982 1.00 62.03 95 SER A N 1
ATOM 777 C CA . SER A 1 95 ? 20.506 5.409 -3.841 1.00 62.03 95 SER A CA 1
ATOM 778 C C . SER A 1 95 ? 20.077 5.457 -5.324 1.00 62.03 95 SER A C 1
ATOM 780 O O . SER A 1 95 ? 20.923 5.541 -6.212 1.00 62.03 95 SER A O 1
ATOM 782 N N . LEU A 1 96 ? 18.779 5.346 -5.624 1.00 65.25 96 LEU A N 1
ATOM 783 C CA . LEU A 1 96 ? 18.225 5.277 -6.973 1.00 65.25 96 LEU A CA 1
ATOM 784 C C . LEU A 1 96 ? 17.088 6.293 -7.150 1.00 65.25 96 LEU A C 1
ATOM 786 O O . LEU A 1 96 ? 16.256 6.437 -6.253 1.00 65.25 96 LEU A O 1
ATOM 790 N N . PRO A 1 97 ? 16.985 6.942 -8.323 1.00 77.75 97 PRO A N 1
ATOM 791 C CA . PRO A 1 97 ? 15.895 7.864 -8.603 1.00 77.75 97 PRO A CA 1
ATOM 792 C C . PRO A 1 97 ? 14.567 7.105 -8.654 1.00 77.75 97 PRO A C 1
ATOM 794 O O . PRO A 1 97 ? 14.426 6.111 -9.376 1.00 77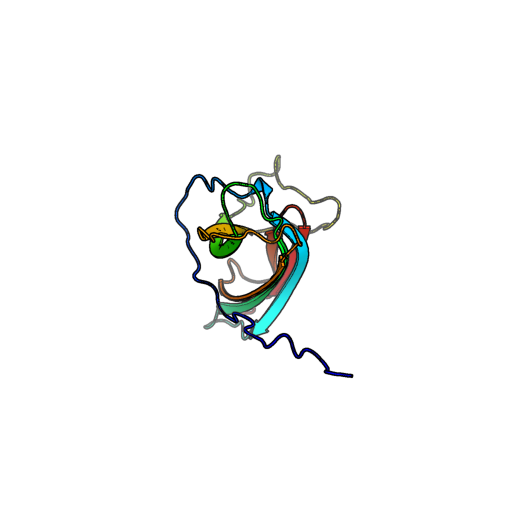.75 97 PRO A O 1
ATOM 797 N N . VAL A 1 98 ? 13.587 7.576 -7.888 1.00 84.56 98 VAL A N 1
ATOM 798 C CA . VAL A 1 98 ? 12.210 7.070 -7.898 1.00 84.56 98 VAL A CA 1
ATOM 799 C C . VAL A 1 98 ? 11.438 7.773 -9.011 1.00 84.56 98 VAL A C 1
ATOM 801 O O . VAL A 1 98 ? 11.365 8.998 -9.023 1.00 84.56 98 VAL A O 1
ATOM 804 N N . HIS A 1 99 ? 10.818 7.014 -9.918 1.00 89.62 99 HIS A N 1
ATOM 805 C CA . HIS A 1 99 ? 10.043 7.585 -11.031 1.00 89.62 99 HIS A CA 1
ATOM 806 C C . HIS A 1 99 ? 8.574 7.814 -10.675 1.00 89.62 99 HIS A C 1
ATOM 808 O O . HIS A 1 99 ? 7.928 8.699 -11.233 1.00 89.62 99 HIS A O 1
ATOM 814 N N . ALA A 1 100 ? 8.033 7.030 -9.743 1.00 91.06 100 ALA A N 1
ATOM 815 C CA . ALA A 1 100 ? 6.678 7.223 -9.252 1.00 91.06 100 ALA A CA 1
ATOM 816 C C . ALA A 1 100 ? 6.514 6.750 -7.806 1.00 91.06 100 ALA A C 1
ATOM 818 O O . ALA A 1 100 ? 7.142 5.782 -7.371 1.00 91.06 100 ALA A O 1
ATOM 819 N N . LEU A 1 101 ? 5.634 7.441 -7.084 1.00 92.69 101 LEU A N 1
ATOM 820 C CA . LEU A 1 101 ? 5.169 7.091 -5.750 1.00 92.69 101 LEU A CA 1
ATOM 821 C C . LEU A 1 101 ? 3.743 6.542 -5.841 1.00 92.69 101 LEU A C 1
ATOM 823 O O . LEU A 1 101 ? 2.847 7.199 -6.368 1.00 92.69 101 LEU A O 1
ATOM 827 N N . ILE A 1 102 ? 3.538 5.358 -5.276 1.00 94.81 102 ILE A N 1
ATOM 828 C CA . ILE A 1 102 ? 2.245 4.701 -5.129 1.00 94.81 102 ILE A CA 1
ATOM 829 C C . ILE A 1 102 ? 1.949 4.611 -3.635 1.00 94.81 102 ILE A C 1
ATOM 831 O O . ILE A 1 102 ? 2.531 3.807 -2.901 1.00 94.81 102 ILE A O 1
ATOM 835 N N . GLN A 1 103 ? 1.052 5.469 -3.163 1.00 95.06 103 GLN A N 1
ATOM 836 C CA . GLN A 1 103 ? 0.624 5.483 -1.774 1.00 95.06 103 GLN A CA 1
ATOM 837 C C . GLN A 1 103 ? -0.671 4.692 -1.609 1.00 95.06 103 GLN A C 1
ATOM 839 O O . GLN A 1 103 ? -1.704 5.003 -2.205 1.00 95.06 103 GLN A O 1
ATOM 844 N N . LEU A 1 104 ? -0.603 3.691 -0.739 1.00 95.31 104 LEU A N 1
ATOM 845 C CA . LEU A 1 104 ? -1.712 2.840 -0.352 1.00 95.31 104 LEU A CA 1
ATOM 846 C C . LEU A 1 104 ? -2.195 3.265 1.031 1.00 95.31 104 LEU A C 1
ATOM 848 O O . LEU A 1 104 ? -1.410 3.439 1.965 1.00 95.31 104 LEU A O 1
ATOM 852 N N . THR A 1 105 ? -3.499 3.462 1.177 1.00 95.06 105 THR A N 1
ATOM 853 C CA . THR A 1 105 ? -4.101 3.840 2.459 1.00 95.06 105 THR A CA 1
ATOM 854 C C . THR A 1 105 ? -5.335 2.981 2.708 1.00 95.06 105 THR A C 1
ATOM 856 O O . THR A 1 105 ? -6.362 3.203 2.062 1.00 95.06 105 THR A O 1
ATOM 859 N N . PRO A 1 106 ? -5.267 1.982 3.608 1.00 95.12 106 PRO A N 1
ATOM 860 C CA . PRO A 1 106 ? -6.454 1.249 4.034 1.00 95.12 106 PRO A CA 1
ATOM 861 C C . PRO A 1 106 ? -7.503 2.218 4.585 1.00 95.12 106 PRO A C 1
ATOM 863 O O . PRO A 1 106 ? -7.173 3.107 5.362 1.00 95.12 106 PRO A O 1
ATOM 866 N N . ILE A 1 107 ? -8.761 2.079 4.173 1.00 94.94 107 ILE A N 1
ATOM 867 C CA . ILE A 1 107 ? -9.878 2.901 4.649 1.00 94.94 107 ILE A CA 1
ATOM 868 C C . ILE A 1 107 ? -10.630 2.128 5.724 1.00 94.94 107 ILE A C 1
ATOM 870 O O . ILE A 1 107 ? -11.160 1.049 5.455 1.00 94.94 107 ILE A O 1
ATOM 874 N N . VAL A 1 108 ? -10.693 2.698 6.926 1.00 94.12 108 VAL A N 1
ATOM 875 C CA . VAL A 1 108 ? -11.439 2.131 8.053 1.00 94.12 108 VAL A CA 1
ATOM 876 C C . VAL A 1 108 ? -12.901 2.569 7.986 1.00 94.12 108 VAL A C 1
ATOM 878 O O . VAL A 1 108 ? -13.197 3.764 8.001 1.00 94.12 108 VAL A O 1
ATOM 881 N N . GLY A 1 109 ? -13.805 1.593 7.938 1.00 92.56 109 GLY A N 1
ATOM 882 C CA . GLY A 1 109 ? -15.235 1.771 8.178 1.00 92.56 109 GLY A CA 1
ATOM 883 C C . GLY A 1 109 ? -15.626 1.246 9.560 1.00 92.56 109 GLY A C 1
ATOM 884 O O . GLY A 1 109 ? -14.897 0.452 10.154 1.00 92.56 109 GLY A O 1
ATOM 885 N N . ILE A 1 110 ? -16.792 1.658 10.057 1.00 91.88 110 ILE A N 1
ATOM 886 C CA . ILE A 1 110 ? -17.337 1.222 11.351 1.00 91.88 110 ILE A CA 1
ATOM 887 C C . ILE A 1 110 ? -18.644 0.462 11.142 1.00 91.88 110 ILE A C 1
ATOM 889 O O . ILE A 1 110 ? -19.466 0.832 10.301 1.00 91.88 110 ILE A O 1
ATOM 893 N N . LYS A 1 111 ? -18.838 -0.611 11.910 1.00 89.56 111 LYS A N 1
ATOM 894 C CA . LYS A 1 111 ? -20.129 -1.277 12.082 1.00 89.56 111 LYS A CA 1
ATOM 895 C C . LYS A 1 111 ? -20.655 -1.032 13.488 1.00 89.56 111 LYS A C 1
ATOM 897 O O . LYS A 1 111 ? -19.950 -1.273 14.466 1.00 89.56 111 LYS A O 1
ATOM 902 N N . ASN A 1 112 ? -21.911 -0.611 13.577 1.00 83.44 112 ASN A N 1
ATOM 903 C CA . ASN A 1 112 ? -22.589 -0.457 14.856 1.00 83.44 112 ASN A CA 1
ATOM 904 C C . ASN A 1 112 ? -22.952 -1.843 15.397 1.00 83.44 112 ASN A C 1
ATOM 906 O O . ASN A 1 112 ? -23.802 -2.531 14.832 1.00 83.44 112 ASN A O 1
ATOM 910 N N . GLU A 1 113 ? -22.323 -2.242 16.498 1.00 80.06 113 GLU A N 1
ATOM 911 C CA . GLU A 1 113 ? -22.636 -3.478 17.212 1.00 80.06 113 GLU A CA 1
ATOM 912 C C . GLU A 1 113 ? -23.078 -3.151 18.639 1.00 80.06 113 GLU A C 1
ATOM 914 O O . GLU A 1 113 ? -22.519 -2.271 19.289 1.00 80.06 113 GLU A O 1
ATOM 919 N N . LYS A 1 114 ? -24.108 -3.853 19.134 1.00 70.44 114 LYS A N 1
ATOM 920 C CA . LYS A 1 114 ? -24.686 -3.600 20.467 1.00 70.44 114 LYS A CA 1
ATOM 921 C C . LYS A 1 114 ? -23.736 -3.959 21.614 1.00 70.44 114 LYS A C 1
ATOM 923 O O . LYS A 1 114 ? -23.948 -3.498 22.729 1.00 70.44 114 LYS A O 1
ATOM 928 N N . ASN A 1 115 ? -22.733 -4.797 21.356 1.00 74.00 115 ASN A N 1
ATOM 929 C CA . ASN A 1 115 ? -21.780 -5.256 22.356 1.00 74.00 115 ASN A CA 1
ATOM 930 C C . ASN A 1 115 ? -20.372 -5.233 21.751 1.00 74.00 115 ASN A C 1
ATOM 932 O O . ASN A 1 115 ? -19.976 -6.153 21.038 1.00 74.00 115 ASN A O 1
ATOM 936 N N . ILE 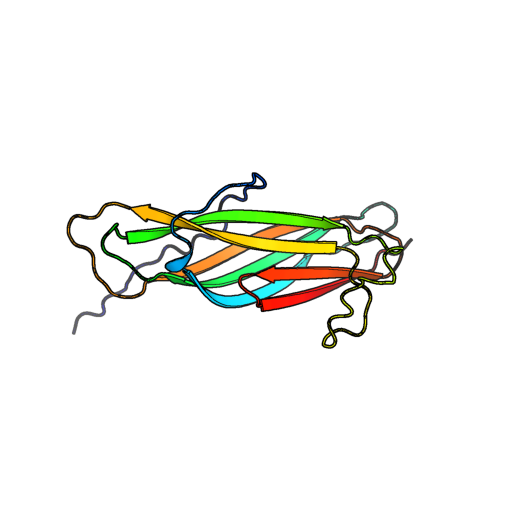A 1 116 ? -19.655 -4.133 21.972 1.00 74.19 116 ILE A N 1
ATOM 937 C CA . ILE A 1 116 ? -18.336 -3.904 21.380 1.00 74.19 116 ILE A CA 1
ATOM 938 C C . ILE A 1 116 ? -17.295 -4.638 22.229 1.00 74.19 116 ILE A C 1
ATOM 940 O O . ILE A 1 116 ? -16.970 -4.208 23.337 1.00 74.19 116 ILE A O 1
ATOM 944 N N . ASN A 1 117 ? -16.751 -5.739 21.708 1.00 76.94 117 ASN A N 1
ATOM 945 C CA . ASN A 1 117 ? -15.508 -6.292 22.238 1.00 76.94 117 ASN A CA 1
ATOM 946 C C . ASN A 1 117 ? -14.370 -5.290 21.954 1.00 76.94 117 ASN A C 1
ATOM 948 O O . ASN A 1 117 ? -14.197 -4.848 20.823 1.00 76.94 117 ASN A O 1
ATOM 952 N N . LYS A 1 118 ? -13.611 -4.906 22.988 1.00 81.38 118 LYS A N 1
ATOM 953 C CA . LYS A 1 118 ? -12.495 -3.943 22.891 1.00 81.38 118 LYS A CA 1
ATOM 954 C C . LYS A 1 118 ? -11.180 -4.571 22.415 1.00 81.38 118 LYS A C 1
ATOM 956 O O . LYS A 1 118 ? -10.159 -3.885 22.342 1.00 81.38 118 LYS A O 1
ATOM 961 N N . GLU A 1 119 ? -11.188 -5.867 22.140 1.00 87.38 119 GLU A N 1
ATOM 962 C CA . GLU A 1 119 ? -10.036 -6.589 21.621 1.00 87.38 119 GLU A CA 1
ATOM 963 C C . GLU A 1 119 ? -9.641 -6.098 20.224 1.00 87.38 119 GLU A C 1
ATOM 965 O O . GLU A 1 119 ? -10.485 -5.780 19.386 1.00 87.38 119 GLU A O 1
ATOM 970 N N . ARG A 1 120 ? -8.332 -6.042 19.967 1.00 92.19 120 ARG A N 1
ATOM 971 C CA . ARG A 1 120 ? -7.805 -5.676 18.652 1.00 92.19 120 ARG A CA 1
ATOM 972 C C . ARG A 1 120 ? -8.193 -6.720 17.614 1.00 92.19 120 ARG A C 1
ATOM 974 O O . ARG A 1 120 ? -8.049 -7.918 17.836 1.00 92.19 120 ARG A O 1
ATOM 981 N N . VAL A 1 121 ? -8.593 -6.255 16.437 1.00 92.25 121 VAL A N 1
ATOM 982 C CA . VAL A 1 121 ? -8.954 -7.119 15.311 1.00 92.25 121 VAL A CA 1
ATOM 983 C C . VAL A 1 121 ? -7.814 -7.126 14.302 1.00 92.25 121 VAL A C 1
ATOM 985 O O . VAL A 1 121 ? -7.480 -6.090 13.728 1.00 92.25 121 VAL A O 1
ATOM 988 N N . ALA A 1 122 ? -7.210 -8.292 14.075 1.00 94.88 122 ALA A N 1
ATOM 989 C CA . ALA A 1 122 ? -6.208 -8.453 13.028 1.00 94.88 122 ALA A CA 1
ATOM 990 C C . ALA A 1 122 ? -6.841 -8.281 11.640 1.00 94.88 122 ALA A C 1
ATOM 992 O O . ALA A 1 122 ? -7.956 -8.749 11.389 1.00 94.88 122 ALA A O 1
ATOM 993 N N . PHE A 1 123 ? -6.105 -7.673 10.714 1.00 94.12 123 PHE A N 1
ATOM 994 C CA . PHE A 1 123 ? -6.500 -7.616 9.312 1.00 94.12 123 PHE A CA 1
ATOM 995 C C . PHE A 1 123 ? -5.347 -7.995 8.380 1.00 94.12 123 PHE A C 1
ATOM 997 O O . PHE A 1 123 ? -4.169 -7.812 8.686 1.00 94.12 123 PHE A O 1
ATOM 1004 N N . GLU A 1 124 ? -5.722 -8.495 7.205 1.00 96.25 124 GLU A N 1
ATOM 1005 C CA . GLU A 1 124 ? -4.828 -8.779 6.089 1.00 96.25 124 GLU A CA 1
ATOM 1006 C C . GLU A 1 124 ? -5.523 -8.333 4.800 1.00 96.25 124 GLU A C 1
ATOM 1008 O O . GLU A 1 124 ? -6.672 -8.697 4.538 1.00 96.25 124 GLU A O 1
ATOM 1013 N N . ILE A 1 125 ? -4.826 -7.515 4.018 1.00 95.56 125 ILE A N 1
ATOM 1014 C CA . ILE A 1 125 ? -5.258 -7.031 2.710 1.00 95.56 125 ILE A CA 1
ATOM 1015 C C . ILE A 1 125 ? -4.310 -7.616 1.685 1.00 95.56 125 ILE A C 1
ATOM 1017 O O . ILE A 1 125 ? -3.102 -7.431 1.804 1.00 95.56 125 ILE A O 1
ATOM 1021 N N . ILE A 1 126 ? -4.858 -8.270 0.668 1.00 96.56 126 ILE A N 1
ATOM 1022 C CA . ILE A 1 126 ? -4.105 -8.761 -0.482 1.00 96.56 126 ILE A CA 1
ATOM 1023 C C . ILE A 1 126 ? -4.816 -8.237 -1.717 1.00 96.56 126 ILE A C 1
ATOM 1025 O O . ILE A 1 126 ? -5.982 -8.562 -1.922 1.00 96.56 126 ILE A O 1
ATOM 1029 N N . ASN A 1 127 ? -4.113 -7.439 -2.511 1.00 95.19 127 ASN A N 1
ATOM 1030 C CA . ASN A 1 127 ? -4.634 -6.874 -3.747 1.00 95.19 127 ASN A CA 1
ATOM 1031 C C . ASN A 1 127 ? -3.571 -6.970 -4.841 1.00 95.19 127 ASN A C 1
ATOM 1033 O O . ASN A 1 127 ? -2.364 -6.930 -4.576 1.00 95.19 127 ASN A O 1
ATOM 1037 N N . GLU A 1 128 ? -4.046 -7.060 -6.076 1.00 94.88 128 GLU A N 1
ATOM 1038 C CA . GLU A 1 128 ? -3.222 -7.014 -7.277 1.00 94.88 128 GLU A CA 1
ATOM 1039 C C . GLU A 1 128 ? -3.437 -5.687 -8.001 1.00 94.88 128 GLU A C 1
ATOM 1041 O O . GLU A 1 128 ? -4.529 -5.115 -7.982 1.00 94.88 128 GLU A O 1
ATOM 1046 N N . TYR A 1 129 ? -2.371 -5.175 -8.602 1.00 91.44 129 TYR A N 1
ATOM 1047 C CA . TYR A 1 129 ? -2.353 -3.873 -9.243 1.00 91.44 129 TYR A CA 1
ATOM 1048 C C . TYR A 1 129 ? -1.511 -3.941 -10.519 1.00 91.44 129 TYR A C 1
ATOM 1050 O O . TYR A 1 129 ? -0.381 -4.434 -10.521 1.00 91.44 129 TYR A O 1
ATOM 1058 N N . ASN A 1 130 ? -2.090 -3.476 -11.623 1.00 93.75 130 ASN A N 1
ATOM 1059 C CA . ASN A 1 130 ? -1.392 -3.396 -12.898 1.00 93.75 130 ASN A CA 1
ATOM 1060 C C . ASN A 1 130 ? -0.606 -2.096 -12.942 1.00 93.75 130 ASN A C 1
ATOM 1062 O O . ASN A 1 130 ? -1.188 -1.019 -12.849 1.00 93.75 130 ASN A O 1
ATOM 1066 N N . ILE A 1 131 ? 0.697 -2.209 -13.143 1.00 93.44 131 ILE A N 1
ATOM 1067 C CA . ILE A 1 131 ? 1.599 -1.074 -13.233 1.00 93.44 131 ILE A CA 1
ATOM 1068 C C . ILE A 1 131 ? 2.200 -1.010 -14.630 1.00 93.44 131 ILE A C 1
ATOM 1070 O O . ILE A 1 131 ? 2.576 -2.034 -15.203 1.00 93.44 131 ILE A O 1
ATOM 1074 N N . LYS A 1 132 ? 2.263 0.198 -15.189 1.00 92.56 132 LYS A N 1
ATOM 1075 C CA . LYS A 1 132 ? 2.886 0.445 -16.488 1.00 92.56 132 LYS A CA 1
ATOM 1076 C C . LYS A 1 132 ? 4.305 0.957 -16.298 1.00 92.56 132 LYS A C 1
ATOM 1078 O O . LYS A 1 132 ? 4.518 1.887 -15.524 1.00 92.56 132 LYS A O 1
ATOM 1083 N N . SER A 1 133 ? 5.250 0.388 -17.039 1.00 91.06 133 SER A N 1
ATOM 1084 C CA . SER A 1 133 ? 6.570 0.984 -17.237 1.00 91.06 133 SER A CA 1
ATOM 1085 C C . SER A 1 133 ? 6.415 2.393 -17.809 1.00 91.06 133 SER A C 1
ATOM 1087 O O . SER A 1 133 ? 5.587 2.630 -18.691 1.00 91.06 133 SER A O 1
ATOM 1089 N N . LEU A 1 134 ? 7.216 3.321 -17.299 1.00 88.62 134 LEU A N 1
ATOM 1090 C CA . LEU A 1 134 ? 7.190 4.741 -17.641 1.00 88.62 134 LEU A CA 1
ATOM 1091 C C . LEU A 1 134 ? 8.243 5.096 -18.700 1.00 88.62 134 LEU A C 1
ATOM 1093 O O . LEU A 1 134 ? 8.069 6.058 -19.442 1.00 88.62 134 LEU A O 1
ATOM 1097 N N . GLN A 1 135 ? 9.323 4.317 -18.783 1.00 86.75 135 GLN A N 1
ATOM 1098 C CA . GLN A 1 135 ? 10.438 4.525 -19.707 1.00 86.75 135 GLN A CA 1
ATOM 1099 C C . GLN A 1 135 ? 11.124 3.212 -20.098 1.00 86.75 135 GLN A C 1
ATOM 1101 O O . GLN A 1 135 ? 10.919 2.180 -19.457 1.00 86.75 135 GLN A O 1
ATOM 1106 N N . TRP A 1 136 ? 11.980 3.269 -21.124 1.00 90.12 136 TRP A N 1
ATOM 1107 C CA . TRP A 1 136 ? 12.942 2.204 -21.427 1.00 90.12 136 TRP A CA 1
ATOM 1108 C C . TRP A 1 136 ? 13.994 2.091 -20.319 1.00 90.12 136 TRP A C 1
ATOM 1110 O O . TRP A 1 136 ? 14.425 3.095 -19.756 1.00 90.12 136 TRP A O 1
ATOM 1120 N N . GLY A 1 137 ? 14.447 0.872 -20.042 1.00 90.31 137 GLY A N 1
ATOM 1121 C CA . GLY A 1 137 ? 15.382 0.590 -18.959 1.00 90.31 137 GLY A CA 1
ATOM 1122 C C . GLY A 1 137 ? 14.693 0.506 -17.596 1.00 90.31 137 GLY A C 1
ATOM 1123 O O . GLY A 1 137 ? 13.554 0.047 -17.484 1.00 90.31 137 GLY A O 1
ATOM 1124 N N . ALA A 1 138 ? 15.404 0.911 -16.547 1.00 90.25 138 ALA A N 1
ATOM 1125 C CA . ALA A 1 138 ? 14.962 0.752 -15.168 1.00 90.25 138 ALA A CA 1
ATOM 1126 C C . ALA A 1 138 ? 13.826 1.722 -14.797 1.00 90.25 138 ALA A C 1
ATOM 1128 O O . ALA A 1 138 ? 13.937 2.936 -14.957 1.00 90.25 138 ALA A O 1
ATOM 1129 N N . ASN A 1 139 ? 12.755 1.181 -14.222 1.00 91.19 139 ASN A N 1
ATOM 1130 C CA . ASN A 1 139 ? 11.608 1.908 -13.695 1.00 91.19 139 ASN A CA 1
ATOM 1131 C C . ASN A 1 139 ? 11.467 1.598 -12.201 1.00 91.19 139 ASN A C 1
ATOM 1133 O O . ASN A 1 139 ? 10.891 0.581 -11.817 1.00 91.19 139 ASN A O 1
ATOM 1137 N N . ASN A 1 140 ? 12.020 2.466 -11.357 1.00 91.50 140 ASN A N 1
ATOM 1138 C CA . ASN A 1 140 ? 11.865 2.384 -9.905 1.00 91.50 140 ASN A CA 1
ATOM 1139 C C . ASN A 1 140 ? 10.527 2.978 -9.445 1.00 91.50 140 ASN A C 1
ATOM 1141 O O . ASN A 1 140 ? 10.257 4.159 -9.682 1.00 91.50 140 ASN A O 1
ATOM 1145 N N . PHE A 1 141 ? 9.736 2.175 -8.739 1.00 92.75 141 PHE A N 1
ATOM 1146 C CA . PHE A 1 141 ? 8.472 2.572 -8.125 1.00 92.75 141 PHE A CA 1
ATOM 1147 C C . PHE A 1 141 ? 8.579 2.465 -6.609 1.00 92.75 141 PHE A C 1
ATOM 1149 O O . PHE A 1 141 ? 8.918 1.402 -6.082 1.00 92.75 141 PHE A O 1
ATOM 1156 N N . MET A 1 142 ? 8.260 3.554 -5.915 1.00 93.56 142 MET A N 1
ATOM 1157 C CA . MET A 1 142 ? 8.163 3.588 -4.462 1.00 93.56 142 MET A CA 1
ATOM 1158 C C . MET A 1 142 ? 6.727 3.304 -4.054 1.00 93.56 142 MET A C 1
ATOM 1160 O O . MET A 1 142 ? 5.809 4.029 -4.420 1.00 93.56 142 MET A O 1
ATOM 1164 N N . PHE A 1 143 ? 6.535 2.283 -3.242 1.00 95.12 143 PHE A N 1
ATOM 1165 C CA . PHE A 1 143 ? 5.279 1.984 -2.588 1.00 95.12 143 PHE A CA 1
ATOM 1166 C C . PHE A 1 143 ? 5.341 2.435 -1.138 1.00 95.12 143 PHE A C 1
ATOM 1168 O O . PHE A 1 143 ? 6.307 2.140 -0.432 1.00 95.12 143 PHE A O 1
ATOM 1175 N N . ARG A 1 144 ? 4.285 3.100 -0.669 1.00 95.06 144 ARG A N 1
ATOM 1176 C CA . ARG A 1 144 ? 4.186 3.571 0.715 1.00 95.06 144 ARG A CA 1
ATOM 1177 C C . ARG A 1 144 ? 2.850 3.187 1.333 1.00 95.06 144 ARG A C 1
ATOM 1179 O O . ARG A 1 144 ? 1.801 3.462 0.758 1.00 95.06 144 ARG A O 1
ATOM 1186 N N . CYS A 1 145 ? 2.885 2.635 2.541 1.00 95.88 145 CYS A N 1
ATOM 1187 C CA . CYS A 1 145 ? 1.699 2.394 3.361 1.00 95.88 145 CYS A CA 1
ATOM 1188 C C . CYS A 1 145 ? 2.024 2.685 4.828 1.00 95.88 145 CYS A C 1
ATOM 1190 O O . CYS A 1 145 ? 2.955 2.100 5.374 1.00 95.88 145 CYS A O 1
ATOM 1192 N N . ALA A 1 146 ? 1.282 3.606 5.458 1.00 91.62 146 ALA A N 1
ATOM 1193 C CA . ALA A 1 146 ? 1.455 3.984 6.871 1.00 91.62 146 ALA A CA 1
ATOM 1194 C C . ALA A 1 146 ? 2.919 4.271 7.288 1.00 91.62 146 ALA A C 1
ATOM 1196 O O . ALA A 1 146 ? 3.352 3.929 8.380 1.00 91.62 146 ALA A O 1
ATOM 1197 N N . GLY A 1 147 ? 3.700 4.883 6.391 1.00 89.38 147 GLY A N 1
ATOM 1198 C CA . GLY A 1 147 ? 5.115 5.201 6.627 1.00 89.38 147 GLY A CA 1
ATOM 1199 C C . GLY A 1 147 ? 6.105 4.102 6.226 1.00 89.38 147 GLY A C 1
ATOM 1200 O O . GLY A 1 147 ? 7.262 4.426 5.977 1.00 89.38 147 GLY A O 1
ATOM 1201 N N . ILE A 1 148 ? 5.667 2.850 6.060 1.00 93.38 148 ILE A N 1
ATOM 1202 C CA . ILE A 1 148 ? 6.513 1.763 5.552 1.00 93.38 148 ILE A CA 1
ATOM 1203 C C . ILE A 1 148 ? 6.690 1.933 4.042 1.00 93.38 148 ILE A C 1
ATOM 1205 O O . ILE A 1 148 ? 5.710 2.080 3.307 1.00 93.38 148 ILE A O 1
ATOM 1209 N N . LYS A 1 149 ? 7.946 1.900 3.594 1.00 93.19 149 LYS A N 1
ATOM 1210 C CA . LYS A 1 149 ? 8.365 2.126 2.208 1.00 93.19 149 LYS A CA 1
ATOM 1211 C C . LYS A 1 149 ? 8.918 0.844 1.586 1.00 93.19 149 LYS A C 1
ATOM 1213 O O . LYS A 1 149 ? 9.589 0.053 2.260 1.00 93.19 149 LYS A O 1
ATOM 1218 N N . ARG A 1 150 ? 8.607 0.607 0.313 1.00 93.56 150 ARG A N 1
ATOM 1219 C CA . ARG A 1 150 ? 9.097 -0.526 -0.485 1.00 93.56 150 ARG A CA 1
ATOM 1220 C C . ARG A 1 150 ? 9.387 -0.057 -1.898 1.00 93.56 150 ARG A C 1
ATOM 1222 O O . ARG A 1 150 ? 8.525 0.548 -2.519 1.00 93.56 150 ARG A O 1
ATOM 1229 N N . VAL A 1 151 ? 10.561 -0.387 -2.417 1.00 92.56 151 VAL A N 1
ATOM 1230 C CA . VAL A 1 151 ? 10.925 -0.080 -3.801 1.00 92.56 151 VAL A CA 1
ATOM 1231 C C . VAL A 1 151 ? 10.901 -1.357 -4.622 1.00 92.56 151 VAL A C 1
ATOM 1233 O O . VAL A 1 151 ? 11.418 -2.387 -4.193 1.00 92.56 151 VAL A O 1
ATOM 1236 N N . ILE A 1 152 ? 10.325 -1.275 -5.816 1.00 93.19 152 ILE A N 1
ATOM 1237 C CA . ILE A 1 152 ? 10.512 -2.278 -6.863 1.00 93.19 152 ILE A CA 1
ATOM 1238 C C . ILE A 1 152 ? 11.135 -1.612 -8.084 1.00 93.19 152 ILE A C 1
ATOM 1240 O O . ILE A 1 152 ? 10.864 -0.445 -8.366 1.00 93.19 152 ILE A O 1
ATOM 1244 N N . CYS A 1 153 ? 11.940 -2.367 -8.824 1.00 92.31 153 CYS A N 1
ATOM 1245 C CA . CYS A 1 153 ? 12.479 -1.945 -10.108 1.00 92.31 153 CYS A CA 1
ATOM 1246 C C . CYS A 1 153 ? 11.933 -2.856 -11.206 1.00 92.31 153 CYS A C 1
ATOM 1248 O O . CYS A 1 153 ? 12.022 -4.081 -11.111 1.00 92.31 153 CYS A O 1
ATOM 1250 N N . LEU A 1 154 ? 11.355 -2.251 -12.240 1.00 93.56 154 LEU A N 1
ATOM 1251 C CA . LEU A 1 154 ? 10.894 -2.934 -13.441 1.00 93.56 154 LEU A CA 1
ATOM 1252 C C . LEU A 1 154 ? 11.768 -2.519 -14.622 1.00 93.56 154 LEU A C 1
ATOM 1254 O O . LEU A 1 154 ? 11.892 -1.332 -14.913 1.00 93.56 154 LEU A O 1
ATOM 1258 N N . ASN A 1 155 ? 12.375 -3.483 -15.308 1.00 92.25 155 ASN A N 1
ATOM 1259 C CA . ASN A 1 155 ? 13.229 -3.192 -16.452 1.00 92.25 155 ASN A CA 1
ATOM 1260 C C . ASN A 1 155 ? 12.458 -3.384 -17.761 1.00 92.25 155 ASN A C 1
ATOM 1262 O O . ASN A 1 155 ? 12.059 -4.499 -18.091 1.00 92.25 155 ASN A O 1
ATOM 1266 N N . GLN A 1 156 ? 12.257 -2.296 -18.497 1.00 92.00 156 GLN A N 1
ATOM 1267 C CA . GLN A 1 156 ? 11.597 -2.288 -19.794 1.00 92.00 156 GLN A CA 1
ATOM 1268 C C . GLN A 1 156 ? 12.651 -2.430 -20.893 1.00 92.00 156 GLN A C 1
ATOM 1270 O O . GLN A 1 156 ? 13.431 -1.508 -21.142 1.00 92.00 156 GLN A O 1
ATOM 1275 N N . THR A 1 157 ? 12.672 -3.568 -21.574 1.00 87.50 157 THR A N 1
ATOM 1276 C CA . THR A 1 157 ? 13.586 -3.799 -22.696 1.00 87.50 157 THR A CA 1
ATOM 1277 C C . THR A 1 157 ? 12.891 -3.540 -24.019 1.00 87.50 157 THR A C 1
ATOM 1279 O O . THR A 1 157 ? 11.694 -3.803 -24.147 1.00 87.50 157 THR A O 1
ATOM 1282 N N . LYS A 1 158 ? 13.660 -3.029 -24.986 1.00 78.94 158 LYS A N 1
ATOM 1283 C CA . LYS A 1 158 ? 13.238 -2.974 -26.388 1.00 78.94 158 LYS A CA 1
ATOM 1284 C C . LYS A 1 158 ? 12.901 -4.360 -26.925 1.00 78.94 158 LYS A C 1
ATOM 1286 O O . LYS A 1 158 ? 13.323 -5.367 -26.314 1.00 78.94 158 LYS A O 1
#

Radius of gyration: 18.66 Å; chains: 1; bounding box: 45×49×53 Å

Organism: Cytophaga hutchinsonii (strain ATCC 33406 / DSM 1761 / CIP 103989 / NBRC 15051 / NCIMB 9469 / D465) (NCBI:txid269798)

Foldseek 3Di:
DDDDPPDDDAPAAAAEDADDDDQPQQVQWDWDDKDKAFPADDFEPVDQKTKMKMKIKTKGFDDPQADKDQRHKYKDKDADDPPPPVPQCPVVVHNDGAGMEIEIEGGIDGDHDPDHDRDIDIHMYMHMDMDGAPDAAWHWYWYDYPRDIDIDIHHHYD

Secondary structure (DSSP, 8-state):
-----------S-PPEE------TTGGGEEEEEEEEEEEEE--BTTB-EEEEEEEEEEEE--BTTBEEEEEEEEEEEEEPPTT-TTS----TT--S---EEEEEEEEEEEE--SS---SPEEEEEEEEEEEE--SSEEEEEEEEETTEEEEEEEEE--

Sequence (158 aa):
MRLFSIGSKQKKNLPVVYKLGWWAHQKMLEVSSFEVTVIKSQLNLLNSISVIRYVVKGWLQPDSFGMPYIQAVHHSEQLKHMQDSFSQEIEETFSLPVHALIQLTPIVGIKNEKNINKERVAFEIINEYNIKSLQWGANNFMFRCAGIKRVICLNQTK